Protein AF-A0A4Y8CLS4-F1 (afdb_monomer_lite)

Radius of gyration: 12.02 Å; chains: 1; bounding box: 29×26×28 Å

Foldseek 3Di:
DDDPVRQQPDDQVVQVVVLVVVQVVCCVVLVVVPDPCSVVVHTDDDDDGGHDDDDDPVD

Structure (mmCIF, N/CA/C/O backbone):
data_AF-A0A4Y8CLS4-F1
#
_entry.id   AF-A0A4Y8CLS4-F1
#
loop_
_atom_site.group_PDB
_atom_site.id
_atom_site.type_symbol
_atom_site.label_atom_id
_atom_site.label_alt_id
_atom_site.label_comp_id
_atom_site.label_asym_id
_atom_site.label_entity_id
_atom_site.label_seq_id
_atom_site.pdbx_PDB_ins_code
_atom_site.Cartn_x
_atom_site.Cartn_y
_atom_site.Cartn_z
_atom_site.occupancy
_atom_site.B_iso_or_equiv
_atom_site.auth_seq_id
_atom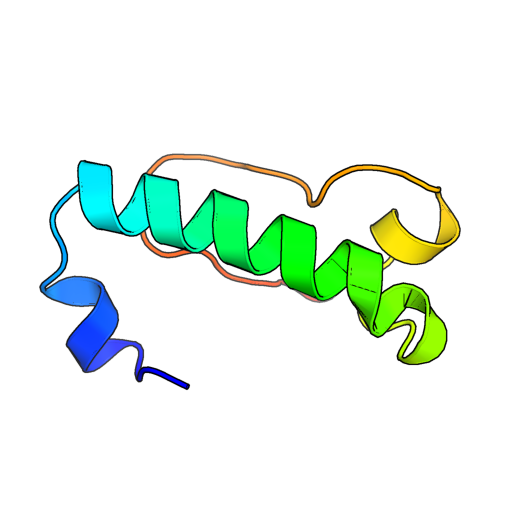_site.auth_comp_id
_atom_site.auth_asym_id
_atom_site.auth_atom_id
_atom_site.pdbx_PDB_model_num
ATOM 1 N N . MET A 1 1 ? -9.674 -3.265 -1.474 1.00 62.75 1 MET A N 1
ATOM 2 C CA . MET A 1 1 ? -9.275 -1.843 -1.389 1.00 62.75 1 MET A CA 1
ATOM 3 C C . MET A 1 1 ? -10.188 -1.189 -0.375 1.00 62.75 1 MET A C 1
ATOM 5 O O . MET A 1 1 ? -11.387 -1.402 -0.476 1.00 62.75 1 MET A O 1
ATOM 9 N N . ILE A 1 2 ? -9.628 -0.483 0.604 1.00 84.06 2 ILE A N 1
ATOM 10 C CA . ILE A 1 2 ? -10.392 0.244 1.628 1.00 84.06 2 ILE A CA 1
ATOM 11 C C . ILE A 1 2 ? -10.402 1.732 1.288 1.00 84.06 2 ILE A C 1
ATOM 13 O O . ILE A 1 2 ? -9.462 2.234 0.667 1.00 84.06 2 ILE A O 1
ATOM 17 N N . THR A 1 3 ? -11.451 2.443 1.680 1.00 90.62 3 THR A N 1
ATOM 18 C CA . THR A 1 3 ? -11.497 3.902 1.540 1.00 90.62 3 THR A CA 1
ATOM 19 C C . THR A 1 3 ? -10.742 4.589 2.676 1.00 90.62 3 THR A C 1
ATOM 21 O O . THR A 1 3 ? -10.581 4.032 3.763 1.00 90.62 3 THR A O 1
ATOM 24 N N . LEU A 1 4 ? -10.342 5.850 2.473 1.00 89.31 4 LEU A N 1
ATOM 25 C CA . LEU A 1 4 ? -9.760 6.664 3.547 1.00 89.31 4 LEU A CA 1
ATOM 26 C C . LEU A 1 4 ? -10.703 6.754 4.760 1.00 89.31 4 LEU A C 1
ATOM 28 O O . LEU A 1 4 ? -10.261 6.649 5.898 1.00 89.31 4 LEU A O 1
ATOM 32 N N . LYS A 1 5 ? -12.016 6.879 4.523 1.00 90.75 5 LYS A N 1
ATOM 33 C CA . LYS A 1 5 ? -13.035 6.931 5.583 1.00 90.75 5 LYS A CA 1
ATOM 34 C C . LYS A 1 5 ? -13.033 5.679 6.462 1.00 90.75 5 LYS A C 1
ATOM 36 O O . LYS A 1 5 ? -13.305 5.774 7.655 1.00 90.75 5 LYS A O 1
ATOM 41 N N . GLU A 1 6 ? -12.775 4.518 5.874 1.00 90.81 6 GLU A N 1
ATOM 42 C CA . GLU A 1 6 ? -12.673 3.255 6.605 1.00 90.81 6 GLU A CA 1
ATOM 43 C C . GLU A 1 6 ? -11.331 3.143 7.325 1.00 90.81 6 GLU A C 1
ATOM 45 O O . GLU A 1 6 ? -11.314 2.813 8.507 1.00 90.81 6 GLU A O 1
ATOM 50 N N . ALA A 1 7 ? -10.232 3.516 6.661 1.00 89.00 7 ALA A N 1
ATOM 51 C CA . ALA A 1 7 ? -8.893 3.498 7.247 1.00 89.00 7 ALA A CA 1
ATOM 52 C C . ALA A 1 7 ? -8.765 4.408 8.483 1.00 89.00 7 ALA A C 1
ATOM 54 O O . ALA A 1 7 ? -8.040 4.083 9.416 1.00 89.00 7 ALA A O 1
ATOM 55 N N . LEU A 1 8 ? -9.509 5.519 8.537 1.00 89.00 8 LEU A N 1
ATOM 56 C CA . LEU A 1 8 ? -9.543 6.417 9.701 1.00 89.00 8 LEU A CA 1
ATOM 57 C C . LEU A 1 8 ? -10.158 5.784 10.960 1.00 89.00 8 LEU A C 1
ATOM 59 O O . LEU A 1 8 ? -9.989 6.327 12.048 1.00 89.00 8 LEU A O 1
ATOM 63 N N . LYS A 1 9 ? -10.887 4.670 10.832 1.00 92.75 9 LYS A N 1
ATOM 64 C CA . LYS A 1 9 ? -11.486 3.955 11.971 1.00 92.75 9 LYS A CA 1
ATOM 65 C C . LYS A 1 9 ? -10.565 2.886 12.557 1.00 92.75 9 LYS A C 1
ATOM 67 O O . LYS A 1 9 ? -10.914 2.300 13.577 1.00 92.75 9 LYS A O 1
ATOM 72 N N . TYR A 1 10 ? -9.449 2.591 11.895 1.00 90.56 10 TYR A N 1
ATOM 73 C CA . TYR A 1 10 ? -8.561 1.501 12.280 1.00 90.56 10 TYR A CA 1
ATOM 74 C C . TYR A 1 10 ? -7.728 1.866 13.503 1.00 90.56 10 TYR A C 1
ATOM 76 O O . TYR A 1 10 ? -7.354 3.021 13.718 1.00 90.56 10 TYR A O 1
ATOM 84 N N . SER A 1 11 ? -7.407 0.844 14.290 1.00 92.06 11 SER A N 1
ATOM 85 C CA . SER A 1 11 ? -6.467 0.987 15.400 1.00 92.06 11 SER A CA 1
ATOM 86 C C . SER A 1 11 ? -5.038 1.152 14.882 1.00 92.06 11 SER A C 1
ATOM 88 O O . SER A 1 11 ? -4.717 0.756 13.761 1.00 92.06 11 SER A O 1
ATOM 90 N N . LYS A 1 12 ? -4.138 1.687 15.717 1.00 88.25 12 LYS A N 1
ATOM 91 C CA . LYS A 1 12 ? -2.714 1.833 15.362 1.00 88.25 12 LYS A CA 1
ATOM 92 C C . LYS A 1 12 ? -2.083 0.519 14.883 1.00 88.25 12 LYS A C 1
ATOM 94 O O . LYS A 1 12 ? -1.352 0.519 13.901 1.00 88.25 12 LYS A O 1
ATOM 99 N N . GLU A 1 13 ? -2.411 -0.588 15.546 1.00 90.25 13 GLU A N 1
ATOM 100 C CA . GLU A 1 13 ? -1.901 -1.921 15.207 1.00 90.25 13 GLU A CA 1
ATOM 101 C C . GLU A 1 13 ? -2.418 -2.421 13.846 1.00 90.25 13 GLU A C 1
ATOM 103 O O . GLU A 1 13 ? -1.668 -2.990 13.054 1.00 90.25 13 GLU A O 1
ATOM 108 N N . GLU A 1 14 ? -3.676 -2.125 13.514 1.00 89.94 14 GLU A N 1
ATOM 109 C CA . GLU A 1 14 ? -4.232 -2.446 12.196 1.00 89.94 14 GLU A CA 1
ATOM 110 C C . GLU A 1 14 ? -3.591 -1.608 11.087 1.00 89.94 14 GLU A C 1
ATOM 112 O O . GLU A 1 14 ? -3.318 -2.122 10.005 1.00 89.94 14 GLU A O 1
ATOM 117 N N . LEU A 1 15 ? -3.288 -0.335 11.355 1.00 89.25 15 LEU A N 1
ATOM 118 C CA . LEU A 1 15 ? -2.567 0.527 10.415 1.00 89.25 15 LEU A CA 1
ATOM 119 C C . LEU A 1 15 ? -1.120 0.061 10.195 1.00 89.25 15 LEU A C 1
ATOM 121 O O . LEU A 1 15 ? -0.625 0.119 9.070 1.00 89.25 15 LEU A O 1
ATOM 125 N N . GLU A 1 16 ? -0.448 -0.434 11.235 1.00 89.44 16 GLU A N 1
ATOM 126 C CA . GLU A 1 16 ? 0.876 -1.064 11.129 1.00 89.44 16 GLU A CA 1
ATOM 127 C C . GLU A 1 16 ? 0.841 -2.331 10.265 1.00 89.44 16 GLU A C 1
ATOM 129 O O . GLU A 1 16 ? 1.677 -2.505 9.373 1.00 89.44 16 GLU A O 1
ATOM 134 N N . ASN A 1 17 ? -0.153 -3.197 10.474 1.00 90.75 17 ASN A N 1
ATOM 135 C CA . ASN A 1 17 ? -0.338 -4.389 9.646 1.00 90.75 17 ASN A CA 1
ATOM 136 C C . ASN A 1 17 ? -0.665 -4.024 8.195 1.00 90.75 17 ASN A C 1
ATOM 138 O O . ASN A 1 17 ? -0.090 -4.603 7.272 1.00 90.75 17 ASN A O 1
ATOM 142 N N . LEU A 1 18 ? -1.498 -3.003 7.982 1.00 89.50 18 LEU A N 1
ATOM 143 C CA . LEU A 1 18 ? -1.824 -2.494 6.653 1.00 89.50 18 LEU A CA 1
ATOM 144 C C . LEU A 1 18 ? -0.576 -1.982 5.917 1.00 89.50 18 LEU A C 1
ATOM 146 O O . LEU A 1 18 ? -0.413 -2.258 4.730 1.00 89.50 18 LEU A O 1
ATOM 150 N N . LYS A 1 19 ? 0.327 -1.272 6.609 1.00 88.62 19 LYS A N 1
ATOM 151 C CA . LYS A 1 19 ? 1.613 -0.816 6.047 1.00 88.62 19 LYS A CA 1
ATOM 152 C C . LYS A 1 19 ? 2.478 -1.992 5.589 1.00 88.62 19 LYS A C 1
ATOM 154 O O . LYS A 1 19 ? 3.002 -1.964 4.475 1.00 88.62 19 LYS A O 1
ATOM 159 N N . LYS A 1 20 ? 2.605 -3.030 6.421 1.00 89.81 20 LYS A N 1
ATOM 160 C CA . LYS A 1 20 ? 3.372 -4.246 6.091 1.00 89.81 20 LYS A CA 1
ATOM 161 C C . LYS A 1 20 ? 2.780 -4.969 4.883 1.00 89.81 20 LYS A C 1
ATOM 163 O O . LYS A 1 20 ? 3.508 -5.267 3.938 1.00 89.81 20 LYS A O 1
ATOM 168 N N . GLU A 1 21 ? 1.462 -5.160 4.866 1.00 91.12 21 GLU A N 1
ATOM 169 C CA . GLU A 1 21 ? 0.758 -5.756 3.728 1.00 91.12 21 GLU A CA 1
ATOM 170 C C . GLU A 1 21 ? 0.947 -4.957 2.434 1.00 91.12 21 GLU A C 1
ATOM 172 O O . GLU A 1 21 ? 1.125 -5.545 1.366 1.00 91.12 21 GLU A O 1
ATOM 177 N N . LEU A 1 22 ? 0.897 -3.622 2.506 1.00 89.00 22 LEU A N 1
ATOM 178 C CA . LEU A 1 22 ? 1.083 -2.754 1.343 1.00 89.00 22 LEU A CA 1
ATOM 179 C C . LEU A 1 22 ? 2.481 -2.927 0.744 1.00 89.00 22 LEU A C 1
ATOM 181 O O . LEU A 1 22 ? 2.629 -3.036 -0.470 1.00 89.00 22 LEU A O 1
ATOM 185 N N . ASN A 1 23 ? 3.492 -2.999 1.604 1.00 89.56 23 ASN A N 1
ATOM 186 C CA . ASN A 1 23 ? 4.881 -3.171 1.209 1.00 89.56 23 ASN A CA 1
ATOM 187 C C . ASN A 1 23 ? 5.133 -4.559 0.596 1.00 89.56 23 ASN A C 1
ATOM 189 O O . ASN A 1 23 ? 5.740 -4.670 -0.467 1.00 89.56 23 ASN A O 1
ATOM 193 N N . GLU A 1 24 ? 4.579 -5.625 1.181 1.00 90.50 24 GLU A N 1
ATOM 194 C CA . GLU A 1 24 ? 4.614 -6.957 0.563 1.00 90.50 24 GLU A CA 1
ATOM 195 C C . GLU A 1 24 ? 3.913 -6.992 -0.798 1.00 90.50 24 GLU A C 1
ATOM 197 O O . GLU A 1 24 ? 4.430 -7.592 -1.744 1.00 90.50 24 GLU A O 1
ATOM 202 N N . LYS A 1 25 ? 2.744 -6.350 -0.921 1.00 88.94 25 LYS A N 1
ATOM 203 C CA . LYS A 1 25 ? 2.019 -6.256 -2.197 1.00 88.94 25 LYS A CA 1
ATOM 204 C C . LYS A 1 25 ? 2.822 -5.476 -3.230 1.00 88.94 25 LYS A C 1
ATOM 206 O O . LYS A 1 25 ? 2.935 -5.944 -4.357 1.00 88.94 25 LYS A O 1
ATOM 211 N N . ALA A 1 26 ? 3.437 -4.359 -2.849 1.00 87.62 26 ALA A N 1
ATOM 212 C CA . ALA A 1 26 ? 4.320 -3.599 -3.728 1.00 87.62 26 ALA A CA 1
ATOM 213 C C . ALA A 1 26 ? 5.528 -4.436 -4.180 1.00 87.62 26 ALA A C 1
ATOM 215 O O . ALA A 1 26 ? 5.864 -4.435 -5.361 1.00 87.62 26 ALA A O 1
ATOM 216 N N . LYS A 1 27 ? 6.148 -5.223 -3.293 1.00 87.06 27 LYS A N 1
ATOM 217 C CA . LYS A 1 27 ? 7.249 -6.125 -3.674 1.00 87.06 27 LYS A CA 1
ATOM 218 C C . LYS A 1 27 ? 6.802 -7.238 -4.624 1.00 87.06 27 LYS A C 1
ATOM 220 O O . LYS A 1 27 ? 7.499 -7.518 -5.596 1.00 87.06 27 LYS A O 1
ATOM 225 N N . LYS A 1 28 ? 5.643 -7.858 -4.376 1.00 88.38 28 LYS A N 1
ATOM 226 C CA . LYS A 1 28 ? 5.078 -8.907 -5.249 1.00 88.38 28 LYS A CA 1
ATOM 227 C C . LYS A 1 28 ? 4.720 -8.353 -6.629 1.00 88.38 28 LYS A C 1
ATOM 229 O O . LYS A 1 28 ? 5.080 -8.940 -7.643 1.00 88.38 28 LYS A O 1
ATOM 234 N N . GLU A 1 29 ? 4.117 -7.171 -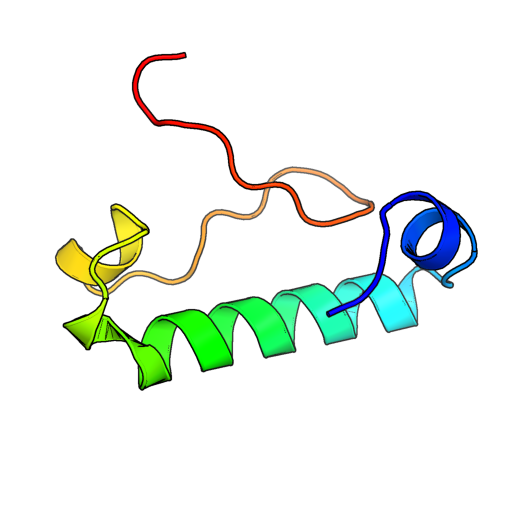6.663 1.00 87.81 29 GLU A N 1
ATOM 235 C CA . GLU A 1 29 ? 3.698 -6.481 -7.884 1.00 87.81 29 GLU A CA 1
ATOM 236 C C . GLU A 1 29 ? 4.792 -5.553 -8.443 1.00 87.81 29 GLU A C 1
ATOM 238 O O . GLU A 1 29 ? 4.499 -4.506 -9.024 1.00 87.81 29 GLU A O 1
ATOM 243 N N . LYS A 1 30 ? 6.074 -5.932 -8.322 1.00 84.19 30 LYS A N 1
ATOM 244 C CA . LYS A 1 30 ? 7.218 -5.167 -8.867 1.00 84.19 30 LYS A CA 1
ATOM 245 C C . LYS A 1 30 ? 7.060 -4.838 -10.358 1.00 84.19 30 LYS A C 1
ATOM 247 O O . LYS A 1 30 ? 7.555 -3.822 -10.831 1.00 84.19 30 LYS A O 1
ATOM 252 N N . LYS A 1 31 ? 6.319 -5.676 -11.091 1.00 86.00 31 LYS A N 1
ATOM 253 C CA . LYS A 1 31 ? 6.004 -5.508 -12.516 1.00 86.00 31 LYS A CA 1
ATOM 254 C C . LYS A 1 31 ? 5.162 -4.261 -12.824 1.00 86.00 31 LYS A C 1
ATOM 256 O O . LYS A 1 31 ? 5.260 -3.753 -13.936 1.00 86.00 31 LYS A O 1
ATOM 261 N N . LEU A 1 32 ? 4.348 -3.774 -11.879 1.00 86.38 32 LEU A N 1
ATOM 262 C CA . LEU A 1 32 ? 3.555 -2.551 -12.068 1.00 86.38 32 LEU A CA 1
ATOM 263 C C . LEU A 1 32 ? 4.422 -1.286 -12.088 1.00 86.38 32 LEU A C 1
ATOM 265 O O . LEU A 1 32 ? 4.033 -0.320 -12.736 1.00 86.38 32 LEU A O 1
ATOM 269 N N . GLY A 1 33 ? 5.564 -1.284 -11.389 1.00 83.94 33 GLY A N 1
ATOM 270 C CA . GLY A 1 33 ? 6.474 -0.134 -11.348 1.00 83.94 33 GLY A CA 1
ATOM 271 C C . GLY A 1 33 ? 5.811 1.167 -10.874 1.00 83.94 33 GLY A C 1
ATOM 272 O O . GLY A 1 33 ? 6.109 2.235 -11.398 1.00 83.94 33 GLY A O 1
ATOM 273 N N . ALA A 1 34 ? 4.872 1.076 -9.929 1.00 86.75 34 ALA A N 1
ATOM 274 C CA . ALA A 1 34 ? 4.100 2.209 -9.420 1.00 86.75 34 ALA A CA 1
ATOM 275 C C . ALA A 1 34 ? 4.862 3.047 -8.377 1.00 86.75 34 ALA A C 1
ATOM 277 O O . ALA A 1 34 ? 4.535 4.216 -8.178 1.00 86.75 34 ALA A O 1
ATOM 278 N N . TYR A 1 35 ? 5.865 2.462 -7.719 1.00 88.50 35 TYR A N 1
ATOM 279 C CA . TYR A 1 35 ? 6.686 3.108 -6.695 1.00 88.50 35 TYR A CA 1
ATOM 280 C C . TYR A 1 35 ? 8.149 3.139 -7.130 1.00 88.50 35 TYR A C 1
ATOM 282 O O . TYR A 1 35 ? 8.652 2.166 -7.694 1.00 88.50 35 TYR A O 1
ATOM 290 N N . ILE A 1 36 ? 8.863 4.220 -6.814 1.00 87.06 36 ILE A N 1
ATOM 291 C CA . ILE A 1 36 ? 10.292 4.346 -7.136 1.00 87.06 36 ILE A CA 1
ATOM 292 C C . ILE A 1 36 ? 11.107 3.296 -6.378 1.00 87.06 36 ILE A C 1
ATOM 294 O O . ILE A 1 36 ? 11.998 2.665 -6.947 1.00 87.06 36 ILE A O 1
ATOM 298 N N . GLU A 1 37 ? 10.739 3.020 -5.129 1.00 85.88 37 GLU A N 1
ATOM 299 C CA . GLU A 1 37 ? 11.370 2.003 -4.289 1.00 85.88 37 GLU A CA 1
ATOM 300 C C . GLU A 1 37 ? 11.340 0.598 -4.910 1.00 85.88 37 GLU A C 1
ATOM 302 O O . GLU A 1 37 ? 12.282 -0.168 -4.710 1.00 85.88 37 GLU A O 1
ATOM 307 N N . GLN A 1 38 ?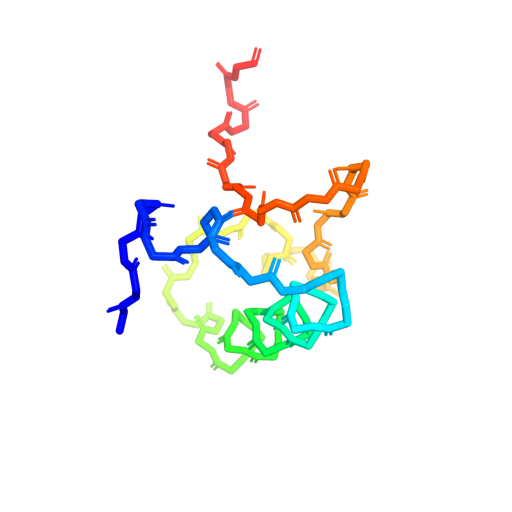 10.350 0.281 -5.758 1.00 86.75 38 GLN A N 1
ATOM 308 C CA . GLN A 1 38 ? 10.341 -0.980 -6.510 1.00 86.75 38 GLN A CA 1
ATOM 309 C C . GLN A 1 38 ? 11.515 -1.065 -7.496 1.00 86.75 38 GLN A C 1
ATOM 311 O O . GLN A 1 38 ? 12.080 -2.140 -7.677 1.00 86.75 38 GLN A O 1
ATOM 316 N N . PHE A 1 39 ? 11.917 0.040 -8.125 1.00 85.81 39 PHE A N 1
ATOM 317 C CA . PHE A 1 39 ? 13.069 0.066 -9.036 1.00 85.81 39 PHE A CA 1
ATOM 318 C C . PHE A 1 39 ? 14.402 0.053 -8.286 1.00 85.81 39 PHE A C 1
ATOM 320 O O . PHE A 1 39 ? 15.389 -0.472 -8.796 1.00 85.81 39 PHE A O 1
ATOM 327 N N . LEU A 1 40 ? 14.417 0.599 -7.069 1.00 86.50 40 LEU A N 1
ATOM 328 C CA . LEU A 1 40 ? 15.593 0.645 -6.200 1.00 86.50 40 LEU A CA 1
ATOM 329 C C . LEU A 1 40 ? 15.778 -0.623 -5.351 1.00 86.50 40 LEU A C 1
ATOM 331 O O . LEU A 1 40 ? 16.734 -0.683 -4.583 1.00 86.50 40 LEU A O 1
ATOM 335 N N . ASP A 1 41 ? 14.880 -1.607 -5.479 1.00 83.06 41 ASP A N 1
ATOM 336 C CA . ASP A 1 41 ? 14.828 -2.820 -4.646 1.00 83.06 41 ASP A CA 1
ATOM 337 C C . ASP A 1 41 ? 14.824 -2.499 -3.138 1.00 83.06 41 ASP A C 1
ATOM 339 O O . ASP A 1 41 ? 15.476 -3.149 -2.324 1.00 83.06 41 ASP A O 1
ATOM 343 N N . LYS A 1 42 ? 14.094 -1.442 -2.766 1.00 85.94 42 LYS A N 1
ATOM 344 C CA . LYS A 1 42 ? 13.926 -0.992 -1.382 1.00 85.94 42 LYS A CA 1
ATOM 345 C C . LYS A 1 42 ? 12.492 -1.205 -0.913 1.00 85.94 42 LYS A C 1
ATOM 347 O O . LYS A 1 42 ? 11.554 -1.289 -1.704 1.00 85.94 42 LYS A O 1
ATOM 352 N N . ASP A 1 43 ? 12.333 -1.302 0.400 1.00 86.31 43 ASP A N 1
ATOM 353 C CA . ASP A 1 43 ? 11.030 -1.231 1.052 1.00 86.31 43 ASP A CA 1
ATOM 354 C C . ASP A 1 43 ? 10.395 0.148 0.850 1.00 86.31 43 ASP A C 1
ATOM 356 O O . ASP A 1 43 ? 11.111 1.146 0.747 1.00 86.31 43 ASP A O 1
ATOM 360 N N . LEU A 1 44 ? 9.058 0.194 0.814 1.00 86.75 44 LEU A N 1
ATOM 361 C CA . LEU A 1 44 ? 8.320 1.456 0.737 1.00 86.75 44 LEU A CA 1
ATOM 362 C C . LEU A 1 44 ? 8.744 2.393 1.868 1.00 86.75 44 LEU A C 1
ATOM 364 O O . LEU A 1 44 ? 8.839 1.986 3.031 1.00 86.75 44 LEU A O 1
ATOM 368 N N . SER A 1 45 ? 8.947 3.659 1.525 1.00 85.44 45 SER A N 1
ATOM 369 C CA . SER A 1 45 ? 9.325 4.677 2.497 1.00 85.44 45 SER A CA 1
ATOM 370 C C . SER A 1 45 ? 8.223 4.857 3.540 1.00 85.44 45 SER A C 1
ATOM 372 O O . SER A 1 45 ? 7.054 5.067 3.213 1.00 85.44 45 SER A O 1
ATOM 374 N N . VAL A 1 46 ? 8.592 4.792 4.819 1.00 83.56 46 VAL A N 1
ATOM 375 C CA . VAL A 1 46 ? 7.670 5.028 5.935 1.00 83.56 46 VAL A CA 1
ATOM 376 C C . VAL A 1 46 ? 8.023 6.358 6.582 1.00 83.56 46 VAL A C 1
ATOM 378 O O . VAL A 1 46 ? 9.168 6.600 6.952 1.00 83.56 46 VAL A O 1
ATOM 381 N N . SER A 1 47 ? 7.033 7.234 6.727 1.00 80.88 47 SER A N 1
ATOM 382 C CA . SER A 1 47 ? 7.169 8.503 7.440 1.00 80.88 47 SER A CA 1
ATOM 383 C C . SER A 1 47 ? 5.954 8.717 8.332 1.00 80.88 47 SER A C 1
ATOM 385 O O . SER A 1 47 ? 4.818 8.699 7.862 1.00 80.88 47 SER A O 1
ATOM 387 N N . GLY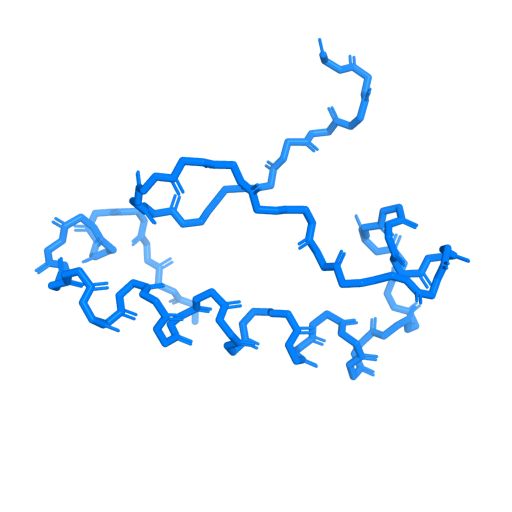 A 1 48 ? 6.205 8.893 9.630 1.00 81.00 48 GLY A N 1
ATOM 388 C CA . GLY A 1 48 ? 5.172 9.146 10.631 1.00 81.00 48 GLY A CA 1
ATOM 389 C C . GLY A 1 48 ? 4.261 7.957 10.975 1.00 81.00 48 GLY A C 1
ATOM 390 O O . GLY A 1 48 ? 4.380 6.830 10.476 1.00 81.00 48 GLY A O 1
ATOM 391 N N . GLU A 1 49 ? 3.317 8.238 11.868 1.00 82.31 49 GLU A N 1
ATOM 392 C CA . GLU A 1 49 ? 2.264 7.324 12.311 1.00 82.31 49 GLU A CA 1
ATOM 393 C C . GLU A 1 49 ? 0.938 7.666 11.612 1.00 82.31 49 GLU A C 1
ATOM 395 O O . GLU A 1 49 ? 0.636 8.838 11.399 1.00 82.31 49 GLU A O 1
ATOM 400 N N . GLY A 1 50 ? 0.127 6.656 11.272 1.00 87.00 50 GLY A N 1
ATOM 401 C CA . GLY A 1 50 ? -1.200 6.862 10.677 1.00 87.00 50 GLY A CA 1
ATOM 402 C C . GLY A 1 50 ? -1.459 6.062 9.400 1.00 87.00 50 GLY A C 1
ATOM 403 O O . GLY A 1 50 ? -0.800 5.053 9.133 1.00 87.00 50 GLY A O 1
ATOM 404 N N . VAL A 1 51 ? -2.459 6.516 8.637 1.00 90.00 51 VAL A N 1
ATOM 405 C CA . VAL A 1 51 ? -2.907 5.881 7.390 1.00 90.00 51 VAL A CA 1
ATOM 406 C C . VAL A 1 51 ? -1.797 5.968 6.335 1.00 90.00 51 VAL A C 1
ATOM 408 O O . VAL A 1 51 ? -1.313 7.069 6.072 1.00 90.00 51 VAL A O 1
ATOM 411 N N . PRO A 1 52 ? -1.382 4.844 5.717 1.00 88.62 52 PRO A N 1
ATOM 412 C CA . PRO A 1 52 ? -0.377 4.871 4.665 1.00 88.62 52 PRO A CA 1
ATOM 413 C C . PRO A 1 52 ? -0.886 5.647 3.450 1.00 88.62 52 PRO A C 1
ATOM 415 O O . PRO A 1 52 ? -1.983 5.397 2.948 1.00 88.62 52 PRO A O 1
ATOM 418 N N . VAL A 1 53 ? -0.056 6.563 2.962 1.00 89.00 53 VAL A N 1
ATOM 419 C CA . VAL A 1 53 ? -0.314 7.364 1.765 1.00 89.00 53 VAL A CA 1
ATOM 420 C C . VAL A 1 53 ? 0.886 7.279 0.834 1.00 89.00 53 VAL A C 1
ATOM 422 O O . VAL A 1 53 ? 2.027 7.233 1.284 1.00 89.00 53 VAL A O 1
ATOM 425 N N . ALA A 1 54 ? 0.616 7.248 -0.466 1.00 88.56 54 ALA A N 1
ATOM 426 C CA . ALA A 1 54 ? 1.635 7.353 -1.497 1.00 88.56 54 ALA A CA 1
ATOM 427 C C . ALA A 1 54 ? 1.592 8.767 -2.074 1.00 88.56 54 ALA A C 1
ATOM 429 O O . ALA A 1 54 ? 0.516 9.263 -2.417 1.00 88.56 54 ALA A O 1
ATOM 430 N N . ILE A 1 55 ? 2.751 9.406 -2.175 1.00 87.31 55 ILE A N 1
ATOM 431 C CA . ILE A 1 55 ? 2.903 10.741 -2.749 1.00 87.31 55 ILE A CA 1
ATOM 432 C C . ILE A 1 55 ? 3.772 10.599 -3.995 1.00 87.31 55 ILE A C 1
ATOM 434 O O . ILE A 1 55 ? 4.708 9.803 -4.022 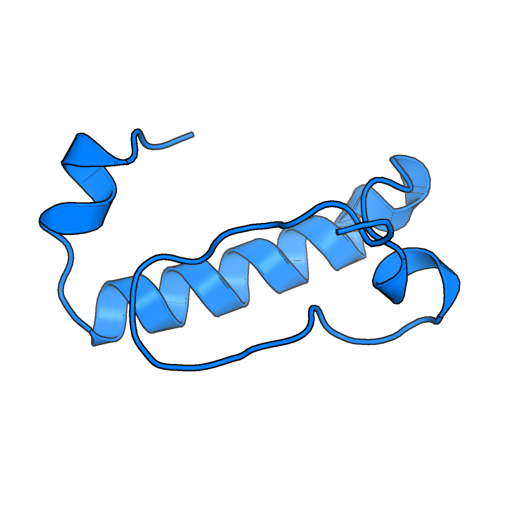1.00 87.31 55 ILE A O 1
ATOM 438 N N . LYS A 1 56 ? 3.429 11.333 -5.054 1.00 87.50 56 LYS A N 1
ATOM 439 C CA . LYS A 1 56 ? 4.243 11.364 -6.268 1.00 87.50 56 LYS A CA 1
ATOM 440 C C . LYS A 1 56 ? 5.574 12.048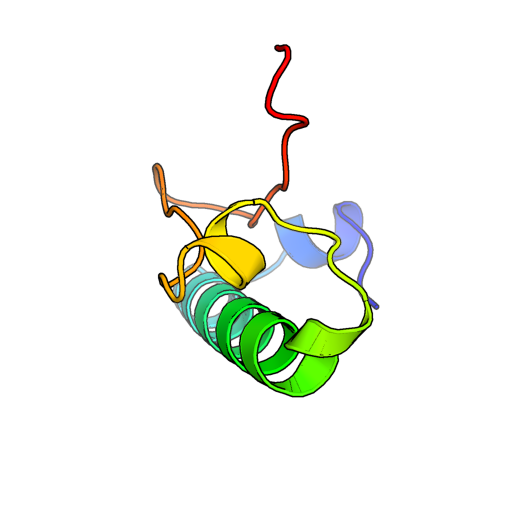 -5.952 1.00 87.50 56 LYS A C 1
ATOM 442 O O . LYS A 1 56 ? 5.561 13.131 -5.394 1.00 87.50 56 LYS A O 1
ATOM 447 N N . ASP A 1 57 ? 6.679 11.465 -6.398 1.00 85.69 57 ASP A N 1
ATOM 448 C CA . ASP A 1 57 ? 8.053 11.918 -6.108 1.00 85.69 57 ASP A CA 1
ATOM 449 C C . ASP A 1 57 ? 8.403 13.346 -6.571 1.00 85.69 57 ASP A C 1
ATOM 451 O O . ASP A 1 57 ? 9.384 13.926 -6.132 1.00 85.69 57 ASP A O 1
ATOM 455 N N . ASN A 1 58 ? 7.585 13.948 -7.437 1.00 87.38 58 ASN A N 1
ATOM 456 C CA . ASN A 1 58 ? 7.773 15.324 -7.907 1.00 87.38 58 ASN A CA 1
ATOM 457 C C . ASN A 1 58 ? 6.911 16.342 -7.129 1.00 87.38 58 ASN A C 1
ATOM 459 O O . ASN A 1 58 ? 6.390 17.289 -7.727 1.00 87.38 58 ASN A O 1
ATOM 463 N N . ILE A 1 59 ? 6.678 16.085 -5.842 1.00 82.81 59 ILE A N 1
ATOM 464 C CA . ILE A 1 59 ? 5.990 16.952 -4.872 1.00 82.81 59 ILE A CA 1
ATOM 465 C C . ILE A 1 59 ? 6.960 17.212 -3.728 1.00 82.81 59 ILE A C 1
ATOM 467 O O . ILE A 1 59 ? 7.105 18.399 -3.366 1.00 82.81 59 ILE A O 1
#

Sequence (59 aa):
MITLKEALKYSKEELENLKKELNEKAKKEKKLGAYIEQFLDKDLSVSGEGVPVAIKDNI

Secondary structure (DSSP, 8-state):
---HHHHTTS-HHHHHHHHHHHHHHHHHTGGG--SHHHHTT-PPP--SSSS-----TT-

pLDDT: mean 87.19, std 4.16, range [62.75, 92.75]